Protein AF-A0A1G5V361-F1 (afdb_monomer_lite)

Radius of gyration: 27.5 Å; chains: 1; bounding box: 54×65×67 Å

Secondary structure (DSSP, 8-state):
-HHHHHHH-HHHHHHHHHTPPP-HHHHHHHHHS-GGGS-HHHHHHHHHHHHHHBGGG-SSS--BS---------------------------

pLDDT: mean 70.33, std 12.49, range [44.31, 86.44]

Sequence (92 aa):
MLYRVVQNHLEEFVRQFKRALSSRQVFEWQKMTRPETLTDIQRAARLFYLQHHAFAGKVTGQTFGTATTQTRSADSQLPRFGLEIRKRNPDT

Structure (mmCIF, N/CA/C/O backbone):
data_AF-A0A1G5V361-F1
#
_entry.id   AF-A0A1G5V361-F1
#
loop_
_atom_site.group_PDB
_atom_site.id
_atom_site.type_symbol
_atom_site.label_atom_id
_atom_site.label_alt_id
_atom_site.label_comp_id
_atom_site.label_asym_id
_atom_site.label_entity_id
_atom_site.label_seq_id
_atom_site.pdbx_PDB_ins_code
_atom_site.Cartn_x
_atom_site.Cartn_y
_atom_site.Cartn_z
_atom_site.occupancy
_atom_site.B_iso_or_equiv
_atom_site.auth_seq_id
_atom_site.auth_comp_id
_atom_site.auth_asym_id
_atom_site.auth_atom_id
_atom_site.pdbx_PDB_model_num
ATOM 1 N N . MET A 1 1 ? -12.423 -6.013 -0.819 1.00 58.69 1 MET A N 1
ATOM 2 C CA . MET A 1 1 ? -11.905 -5.588 0.503 1.00 58.69 1 MET A CA 1
ATOM 3 C C . MET A 1 1 ? -11.414 -4.142 0.472 1.00 58.69 1 MET A C 1
ATOM 5 O O . MET A 1 1 ? -12.057 -3.326 1.113 1.00 58.69 1 MET A O 1
ATOM 9 N N . LEU A 1 2 ? -10.399 -3.786 -0.333 1.00 66.88 2 LEU A N 1
ATOM 10 C CA . LEU A 1 2 ? -9.877 -2.406 -0.433 1.00 66.88 2 LEU A CA 1
ATOM 11 C C . LEU A 1 2 ? -10.961 -1.341 -0.704 1.00 66.88 2 LEU A C 1
ATOM 13 O O . LEU A 1 2 ? -11.084 -0.394 0.061 1.00 66.88 2 LEU A O 1
ATOM 17 N N . TYR A 1 3 ? -11.798 -1.531 -1.729 1.00 65.31 3 TYR A N 1
ATOM 18 C CA . TYR A 1 3 ? -12.820 -0.546 -2.121 1.00 65.31 3 TYR A CA 1
ATOM 19 C C . TYR A 1 3 ? -13.833 -0.198 -1.016 1.00 65.31 3 TYR A C 1
ATOM 21 O O . TYR A 1 3 ? -14.227 0.954 -0.893 1.00 65.31 3 TYR A O 1
ATOM 29 N N . ARG A 1 4 ? -14.218 -1.165 -0.173 1.00 72.56 4 ARG A N 1
ATOM 30 C CA . ARG A 1 4 ? -15.183 -0.938 0.921 1.00 72.56 4 ARG A CA 1
ATOM 31 C C . ARG A 1 4 ? -14.566 -0.130 2.063 1.00 72.56 4 ARG A C 1
ATOM 33 O O . ARG A 1 4 ? -15.220 0.715 2.656 1.00 72.56 4 ARG A O 1
ATOM 40 N N . VAL A 1 5 ? -13.290 -0.383 2.343 1.00 74.69 5 VAL A N 1
ATOM 41 C CA . VAL A 1 5 ? -12.524 0.336 3.366 1.00 74.69 5 VAL A CA 1
ATOM 42 C C . VAL A 1 5 ? -12.276 1.779 2.939 1.00 74.69 5 VAL A C 1
ATOM 44 O O . VAL A 1 5 ? -12.446 2.684 3.743 1.00 74.69 5 VAL A O 1
ATOM 47 N N . VAL A 1 6 ? -11.923 1.999 1.671 1.00 72.38 6 VAL A N 1
ATOM 48 C CA . VAL A 1 6 ? -11.698 3.346 1.129 1.00 72.38 6 VAL A CA 1
ATOM 49 C C . VAL A 1 6 ? -12.987 4.173 1.150 1.00 72.38 6 VAL A C 1
ATOM 51 O O . VAL A 1 6 ? -12.933 5.355 1.460 1.00 72.38 6 VAL A O 1
ATOM 54 N N . GLN A 1 7 ? -14.144 3.558 0.885 1.00 74.44 7 GLN A N 1
ATOM 55 C CA . GLN A 1 7 ? -15.438 4.248 0.940 1.00 74.44 7 GLN A CA 1
ATOM 56 C C . GLN A 1 7 ? -15.867 4.625 2.367 1.00 74.44 7 GLN A C 1
ATOM 58 O O . GLN A 1 7 ? -16.386 5.716 2.565 1.00 74.44 7 GLN A O 1
ATOM 63 N N . ASN A 1 8 ? -15.634 3.758 3.359 1.00 76.06 8 ASN A N 1
ATOM 64 C CA . ASN A 1 8 ? -16.111 3.982 4.731 1.00 76.06 8 ASN A CA 1
ATOM 65 C C . ASN A 1 8 ? -15.081 4.659 5.655 1.00 76.06 8 ASN A C 1
ATOM 67 O O . ASN A 1 8 ? -15.456 5.218 6.681 1.00 76.06 8 ASN A O 1
ATOM 71 N N . HIS A 1 9 ? -13.787 4.595 5.326 1.00 78.31 9 HIS A N 1
ATOM 72 C CA . HIS A 1 9 ? -12.685 5.016 6.201 1.00 78.31 9 HIS A CA 1
ATOM 73 C C . HIS A 1 9 ? -11.540 5.685 5.416 1.00 78.31 9 HIS A C 1
ATOM 75 O O . HIS A 1 9 ? -10.365 5.355 5.600 1.00 78.31 9 HIS A O 1
ATOM 81 N N . LEU A 1 10 ? -11.872 6.628 4.527 1.00 75.00 10 LEU A N 1
ATOM 82 C CA . LEU A 1 10 ? -10.889 7.334 3.693 1.00 75.00 10 LEU A CA 1
ATOM 83 C C . LEU A 1 10 ? -9.867 8.124 4.523 1.00 75.00 10 LEU A C 1
ATOM 85 O O . LEU A 1 10 ? -8.670 8.081 4.246 1.00 75.00 10 LEU A O 1
ATOM 89 N N . GLU A 1 11 ? -10.330 8.834 5.549 1.00 78.56 11 GLU A N 1
ATOM 90 C CA . GLU A 1 11 ? -9.495 9.732 6.352 1.00 78.56 11 GLU A CA 1
ATOM 91 C C . GLU A 1 11 ? -8.421 8.956 7.134 1.00 78.56 11 GLU A C 1
ATOM 93 O O . GLU A 1 11 ? -7.234 9.293 7.105 1.00 78.56 11 GLU A O 1
ATOM 98 N N . GLU A 1 12 ? -8.819 7.824 7.717 1.00 78.62 12 GLU A N 1
ATOM 99 C CA . GLU A 1 12 ? -7.929 6.929 8.454 1.00 78.62 12 GLU A CA 1
ATOM 100 C C . GLU A 1 12 ? -6.930 6.223 7.531 1.00 78.62 12 GLU A C 1
ATOM 102 O O . GLU A 1 12 ? -5.771 6.016 7.900 1.00 78.62 12 GLU A O 1
ATOM 107 N N . PHE A 1 13 ? -7.350 5.907 6.303 1.00 78.75 13 PHE A N 1
ATOM 108 C CA . PHE A 1 13 ? -6.484 5.352 5.270 1.00 78.75 13 PHE A CA 1
ATOM 109 C C . PHE A 1 13 ? -5.404 6.357 4.842 1.00 78.75 13 PHE A C 1
ATOM 111 O O . PHE A 1 13 ? -4.220 6.029 4.875 1.00 78.75 13 PHE A O 1
ATOM 118 N N . VAL A 1 14 ? -5.774 7.600 4.514 1.00 80.62 14 VAL A N 1
ATOM 119 C CA . VAL A 1 14 ? -4.825 8.649 4.089 1.00 80.62 14 VAL A CA 1
ATOM 120 C C . VAL A 1 14 ? -3.840 9.004 5.207 1.00 80.62 14 VAL A C 1
ATOM 122 O O . VAL A 1 14 ? -2.649 9.211 4.949 1.00 80.62 14 VAL A O 1
ATOM 125 N N . ARG A 1 15 ? -4.293 9.012 6.467 1.00 81.62 15 ARG A N 1
ATOM 126 C CA . ARG A 1 15 ? -3.430 9.318 7.617 1.00 81.62 15 ARG A CA 1
ATOM 127 C C . ARG A 1 15 ? -2.268 8.331 7.772 1.00 81.62 15 ARG A C 1
ATOM 129 O O . ARG A 1 15 ? -1.180 8.757 8.159 1.00 81.62 15 ARG A O 1
ATOM 136 N N . GLN A 1 16 ? -2.463 7.053 7.433 1.00 75.50 16 GLN A N 1
ATOM 137 C CA . GLN A 1 16 ? -1.396 6.040 7.460 1.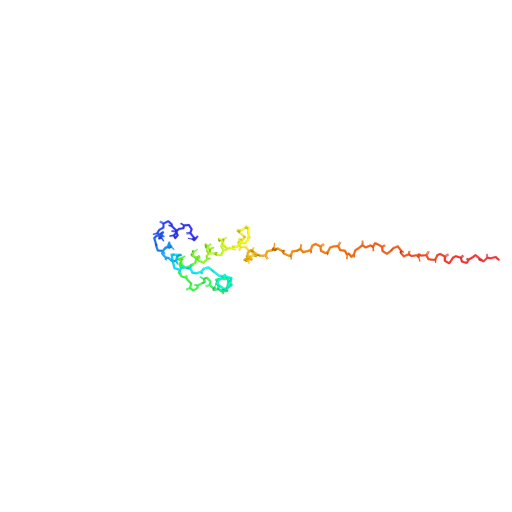00 75.50 16 GLN A CA 1
ATOM 138 C C . GLN A 1 16 ? -0.282 6.352 6.453 1.00 75.50 16 GLN A C 1
ATOM 140 O O . GLN A 1 16 ? 0.895 6.175 6.758 1.00 75.50 16 GLN A O 1
ATOM 145 N N . PHE A 1 17 ? -0.630 6.881 5.277 1.00 76.56 17 PHE A N 1
ATOM 146 C CA . PHE A 1 17 ? 0.347 7.197 4.231 1.00 76.56 17 PHE A CA 1
ATOM 147 C C . PHE A 1 17 ? 1.078 8.520 4.453 1.00 76.56 17 PHE A C 1
ATOM 149 O O . PHE A 1 17 ? 2.208 8.663 3.996 1.00 76.56 17 PHE A O 1
ATOM 156 N N . LYS A 1 18 ? 0.505 9.457 5.221 1.00 78.75 18 LYS A N 1
ATOM 157 C CA . LYS A 1 18 ? 1.137 10.756 5.518 1.00 78.75 18 LYS A CA 1
ATOM 158 C C . LYS A 1 18 ? 2.508 10.633 6.202 1.00 78.75 18 LYS A C 1
ATOM 160 O O . LYS A 1 18 ? 3.342 11.518 6.053 1.00 78.75 18 LYS A O 1
ATOM 165 N N . ARG A 1 19 ? 2.739 9.559 6.967 1.00 70.75 19 ARG A N 1
ATOM 166 C CA . ARG A 1 19 ? 4.018 9.274 7.654 1.00 70.75 19 ARG A CA 1
ATOM 167 C C . ARG A 1 19 ? 4.698 8.003 7.137 1.00 70.75 19 ARG A C 1
ATOM 169 O O . ARG A 1 19 ? 5.669 7.551 7.739 1.00 70.75 19 ARG A O 1
ATOM 176 N N . ALA A 1 20 ? 4.185 7.406 6.062 1.00 74.06 20 ALA A N 1
ATOM 177 C CA . ALA A 1 20 ? 4.727 6.164 5.538 1.00 74.06 20 ALA A CA 1
ATOM 178 C C . ALA A 1 20 ? 6.031 6.437 4.780 1.00 74.06 20 ALA A C 1
ATOM 180 O O . ALA A 1 20 ? 6.044 7.127 3.763 1.00 74.06 20 ALA A O 1
ATOM 181 N N . LEU A 1 21 ? 7.131 5.868 5.269 1.00 72.38 21 LEU A N 1
ATOM 182 C CA . LEU A 1 21 ? 8.406 5.858 4.558 1.00 72.38 21 LEU A CA 1
ATOM 183 C C . LEU A 1 21 ? 8.378 4.756 3.490 1.00 72.38 21 LEU A C 1
ATOM 185 O O . LEU A 1 21 ? 8.083 3.595 3.791 1.00 72.38 21 LEU A O 1
ATOM 189 N N . SER A 1 22 ? 8.680 5.106 2.238 1.00 74.31 22 SER A N 1
ATOM 190 C CA . SER A 1 22 ? 8.789 4.142 1.141 1.00 74.31 22 SER A CA 1
ATOM 191 C C . SER A 1 22 ? 10.232 3.652 0.982 1.00 74.31 22 SER A C 1
ATOM 193 O O . SER A 1 22 ? 11.168 4.438 0.879 1.00 74.31 22 SER A O 1
ATOM 195 N N . SER A 1 23 ? 10.440 2.331 1.006 1.00 79.81 23 SER A N 1
ATOM 196 C CA . SER A 1 23 ? 11.764 1.713 0.843 1.00 79.81 23 SER A CA 1
ATOM 197 C C . SER A 1 23 ?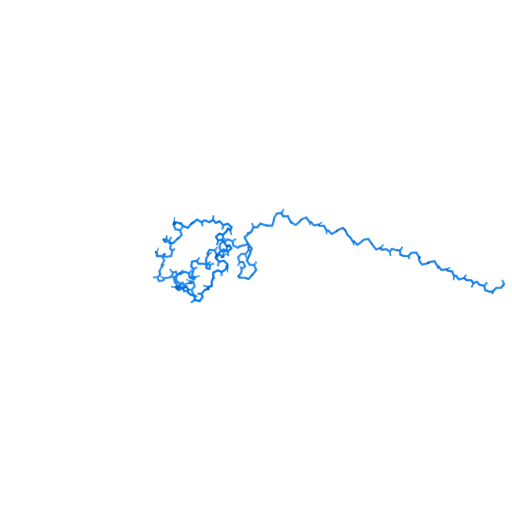 11.630 0.285 0.318 1.00 79.81 23 SER A C 1
ATOM 199 O O . SER A 1 23 ? 10.629 -0.385 0.575 1.00 79.81 23 SER A O 1
ATOM 201 N N . ARG A 1 24 ? 12.667 -0.216 -0.368 1.00 78.31 24 ARG A N 1
ATOM 202 C CA . ARG A 1 24 ? 12.750 -1.626 -0.794 1.00 78.31 24 ARG A CA 1
ATOM 203 C C . ARG A 1 24 ? 12.566 -2.595 0.365 1.00 78.31 24 ARG A C 1
ATOM 205 O O . ARG A 1 24 ? 11.874 -3.596 0.228 1.00 78.31 24 ARG A O 1
ATOM 212 N N . GLN A 1 25 ? 13.167 -2.288 1.509 1.00 81.31 25 GLN A N 1
ATOM 213 C CA . GLN A 1 25 ? 13.076 -3.148 2.685 1.00 81.31 25 GLN A CA 1
ATOM 214 C C . GLN A 1 25 ? 11.647 -3.180 3.242 1.00 81.31 25 GLN A C 1
ATOM 216 O O . GLN A 1 25 ? 11.150 -4.241 3.608 1.00 81.31 25 GLN A O 1
ATOM 221 N N . VAL A 1 26 ? 10.949 -2.040 3.209 1.00 84.12 26 VAL A N 1
ATOM 222 C CA . VAL A 1 26 ? 9.532 -1.946 3.590 1.00 84.12 26 VAL A CA 1
ATOM 223 C C . VAL A 1 26 ? 8.656 -2.734 2.616 1.00 84.12 26 VAL A C 1
ATOM 225 O O . VAL A 1 26 ? 7.730 -3.411 3.052 1.00 84.12 26 VAL A O 1
ATOM 228 N N . PHE A 1 27 ? 8.967 -2.723 1.319 1.00 84.06 27 PHE A N 1
ATOM 229 C CA . PHE A 1 27 ? 8.269 -3.544 0.327 1.00 84.06 27 PHE A CA 1
ATOM 230 C C . PHE A 1 27 ? 8.399 -5.047 0.614 1.00 84.06 27 PHE A C 1
ATOM 232 O O . PHE A 1 27 ? 7.392 -5.756 0.627 1.00 84.06 27 PHE A O 1
ATOM 239 N N . GLU A 1 28 ? 9.605 -5.526 0.924 1.00 83.75 28 GLU A N 1
ATOM 240 C CA . GLU A 1 28 ? 9.828 -6.929 1.295 1.00 83.75 28 GLU A CA 1
ATOM 241 C C . GLU A 1 28 ? 9.128 -7.299 2.612 1.00 83.75 28 GLU A C 1
ATOM 243 O O . GLU A 1 28 ? 8.463 -8.333 2.693 1.00 83.75 28 GLU A O 1
ATOM 248 N N . TRP A 1 29 ? 9.167 -6.428 3.623 1.00 85.81 29 TRP A N 1
ATOM 249 C CA . TRP A 1 29 ? 8.426 -6.642 4.870 1.00 85.81 29 TRP A CA 1
ATOM 250 C C . TRP A 1 29 ? 6.915 -6.704 4.656 1.00 85.81 29 TRP A C 1
ATOM 252 O O . TRP A 1 29 ? 6.247 -7.592 5.192 1.00 85.81 29 TRP A O 1
ATOM 262 N N . GLN A 1 30 ? 6.361 -5.813 3.831 1.00 85.94 30 GLN A N 1
ATOM 263 C CA . GLN A 1 30 ? 4.944 -5.851 3.479 1.00 85.94 30 GLN A CA 1
ATOM 264 C C . GLN A 1 30 ? 4.606 -7.149 2.739 1.00 85.94 30 GLN A C 1
ATOM 266 O O . GLN A 1 30 ? 3.575 -7.758 3.014 1.00 85.94 30 GLN A O 1
ATOM 271 N N . LYS A 1 31 ? 5.484 -7.646 1.868 1.00 83.25 31 LYS A N 1
ATOM 272 C CA . LYS A 1 31 ? 5.297 -8.926 1.174 1.00 83.25 31 LYS A CA 1
ATOM 273 C C . LYS A 1 31 ? 5.281 -10.121 2.138 1.00 83.25 31 LYS A C 1
ATOM 275 O O . LYS A 1 31 ? 4.400 -10.968 2.004 1.00 83.25 31 LYS A O 1
ATOM 280 N N . MET A 1 32 ? 6.168 -10.145 3.136 1.00 84.38 32 MET A N 1
ATOM 281 C CA . MET A 1 32 ? 6.249 -11.206 4.158 1.00 84.38 32 MET A CA 1
ATOM 282 C C . MET A 1 32 ? 5.122 -11.156 5.200 1.00 84.38 32 MET A C 1
ATOM 284 O O . MET A 1 32 ? 4.790 -12.177 5.802 1.00 84.38 32 MET A O 1
ATOM 288 N N . THR A 1 33 ? 4.534 -9.981 5.431 1.00 84.62 33 THR A N 1
ATOM 289 C CA . THR A 1 33 ? 3.494 -9.801 6.451 1.00 84.62 33 THR A CA 1
ATOM 290 C C . THR A 1 33 ? 2.239 -10.599 6.100 1.00 84.62 33 THR A C 1
ATOM 292 O O . THR A 1 33 ? 1.664 -10.434 5.018 1.00 84.62 33 THR A O 1
ATOM 295 N N . ARG A 1 34 ? 1.792 -11.446 7.035 1.00 80.75 34 ARG A N 1
ATOM 296 C CA . ARG A 1 34 ? 0.599 -12.284 6.869 1.00 80.75 34 ARG A CA 1
ATOM 297 C C . ARG A 1 34 ? -0.677 -11.438 6.964 1.00 80.75 34 ARG A C 1
ATOM 299 O O . ARG A 1 34 ? -0.821 -10.665 7.908 1.00 80.75 34 ARG A O 1
ATOM 306 N N . PRO A 1 35 ? -1.614 -11.562 6.008 1.00 77.50 35 PRO A N 1
ATOM 307 C CA . PRO A 1 35 ? -2.832 -10.759 5.984 1.00 77.50 35 PRO A CA 1
ATOM 308 C C . PRO A 1 35 ? -3.885 -11.198 7.016 1.00 77.50 35 PRO A C 1
ATOM 310 O O . PRO A 1 35 ? -4.772 -10.402 7.321 1.00 77.50 35 PRO A O 1
ATOM 313 N N . GLU A 1 36 ? -3.804 -12.422 7.554 1.00 80.44 36 GLU A N 1
ATOM 314 C CA . GLU A 1 36 ? -4.811 -12.969 8.482 1.00 80.44 36 GLU A CA 1
ATOM 315 C C . GLU A 1 36 ? -4.868 -12.234 9.830 1.00 80.44 36 GLU A C 1
ATOM 317 O O . GLU A 1 36 ? -5.924 -12.172 10.450 1.00 80.44 36 GLU A O 1
ATOM 322 N N . THR A 1 37 ? -3.752 -11.658 10.281 1.00 80.69 37 THR A N 1
ATOM 323 C CA . THR A 1 37 ? -3.645 -11.005 11.597 1.00 80.69 37 THR A CA 1
ATOM 324 C C . THR A 1 37 ? -3.963 -9.509 11.564 1.00 80.69 37 THR A C 1
ATOM 326 O O . THR A 1 37 ? -3.965 -8.854 12.603 1.00 80.69 37 THR A O 1
ATOM 329 N N . LEU A 1 38 ? -4.212 -8.950 10.377 1.00 80.94 38 LEU A N 1
ATOM 330 C CA . LEU A 1 38 ? -4.352 -7.513 10.159 1.00 80.94 38 LEU A CA 1
ATOM 331 C C . LEU A 1 38 ? -5.819 -7.087 10.065 1.00 80.94 38 LEU A C 1
ATOM 333 O O . LEU A 1 38 ? -6.666 -7.806 9.521 1.00 80.94 38 LEU A O 1
ATOM 337 N N . THR A 1 39 ? -6.102 -5.864 10.518 1.00 86.44 39 THR A N 1
ATOM 338 C CA . THR A 1 39 ? -7.420 -5.238 10.350 1.00 86.44 39 THR A CA 1
ATOM 339 C C . THR A 1 39 ? -7.709 -4.965 8.874 1.00 86.44 39 THR A C 1
ATOM 341 O O . THR A 1 39 ? -6.796 -4.881 8.047 1.00 86.44 39 THR A O 1
ATOM 344 N N . ASP A 1 40 ? -8.981 -4.791 8.516 1.00 84.06 40 ASP A N 1
ATOM 345 C CA . ASP A 1 40 ? -9.372 -4.523 7.125 1.00 84.06 40 ASP A CA 1
ATOM 346 C C . ASP A 1 40 ? -8.676 -3.271 6.556 1.00 84.06 40 ASP A C 1
ATOM 348 O O . ASP A 1 40 ? -8.255 -3.276 5.396 1.00 84.06 40 ASP A O 1
ATOM 352 N N . ILE A 1 41 ? -8.467 -2.240 7.388 1.00 82.62 41 ILE A N 1
ATOM 353 C CA . ILE A 1 41 ? -7.738 -1.008 7.037 1.00 82.62 41 ILE A CA 1
ATOM 354 C C . ILE A 1 41 ? -6.262 -1.291 6.753 1.00 82.62 41 ILE A C 1
ATOM 356 O O . ILE A 1 41 ? -5.715 -0.817 5.758 1.00 82.62 41 ILE A O 1
ATOM 360 N N . GLN A 1 42 ? -5.615 -2.108 7.580 1.00 82.69 42 GLN A N 1
ATOM 361 C CA . GLN A 1 42 ? -4.212 -2.474 7.386 1.00 82.69 42 GLN A CA 1
ATOM 362 C C . GLN A 1 42 ? -4.025 -3.373 6.160 1.00 82.69 42 GLN A C 1
ATOM 364 O O . GLN A 1 42 ? -3.088 -3.178 5.385 1.00 82.69 42 GLN A O 1
ATOM 369 N N . ARG A 1 43 ? -4.947 -4.317 5.928 1.00 82.75 43 ARG A N 1
ATOM 370 C CA . ARG A 1 43 ? -4.965 -5.144 4.713 1.00 82.75 43 ARG A CA 1
ATOM 371 C C . ARG A 1 43 ? -5.132 -4.295 3.457 1.00 82.75 43 ARG A C 1
ATOM 373 O O . ARG A 1 43 ? -4.437 -4.532 2.469 1.00 82.75 43 ARG A O 1
ATOM 380 N N . ALA A 1 44 ? -6.015 -3.300 3.501 1.00 84.69 44 ALA A N 1
ATOM 381 C CA . ALA A 1 44 ? -6.188 -2.324 2.433 1.00 84.69 44 ALA A CA 1
ATOM 382 C C . ALA A 1 44 ? -4.906 -1.512 2.186 1.00 84.69 44 ALA A C 1
ATOM 384 O O . ALA A 1 44 ? -4.447 -1.435 1.046 1.00 84.69 44 ALA A O 1
ATOM 385 N N . ALA A 1 45 ? -4.296 -0.965 3.240 1.00 85.31 45 ALA A N 1
ATOM 386 C CA . ALA A 1 45 ? -3.081 -0.163 3.130 1.00 85.31 45 ALA A CA 1
ATOM 387 C C . ALA A 1 45 ? -1.905 -0.963 2.548 1.00 85.31 45 ALA A C 1
ATOM 389 O O . ALA A 1 45 ? -1.225 -0.499 1.634 1.00 85.31 45 ALA A O 1
ATOM 390 N N . ARG A 1 46 ? -1.720 -2.204 3.009 1.00 84.25 46 ARG A N 1
ATOM 391 C CA . ARG A 1 46 ? -0.724 -3.143 2.479 1.00 84.25 46 ARG A CA 1
ATOM 392 C C . ARG A 1 46 ? -0.939 -3.431 0.996 1.00 84.25 46 ARG A C 1
ATOM 394 O O . ARG A 1 46 ? 0.008 -3.358 0.218 1.00 84.25 46 ARG A O 1
ATOM 401 N N . LEU A 1 47 ? -2.171 -3.767 0.601 1.00 82.75 47 LEU A N 1
ATOM 402 C CA . LEU A 1 47 ? -2.497 -4.060 -0.796 1.00 82.75 47 LEU A CA 1
ATOM 403 C C . LEU A 1 47 ? -2.203 -2.846 -1.683 1.00 82.75 47 LEU A C 1
ATOM 405 O O . LEU A 1 47 ? -1.578 -2.998 -2.725 1.00 82.75 47 LEU A O 1
ATOM 409 N N . PHE A 1 48 ? -2.614 -1.654 -1.251 1.00 83.50 48 PHE A N 1
ATOM 410 C CA . PHE A 1 48 ? -2.357 -0.412 -1.973 1.00 83.50 48 PHE A CA 1
ATOM 411 C C . PHE A 1 48 ? -0.858 -0.134 -2.117 1.00 83.50 48 PHE A C 1
ATOM 413 O O . PHE A 1 48 ? -0.398 0.140 -3.220 1.00 83.50 48 PHE A O 1
ATOM 420 N N . TYR A 1 49 ? -0.085 -0.280 -1.038 1.00 84.62 49 TYR A N 1
ATOM 421 C CA . TYR A 1 49 ? 1.364 -0.084 -1.055 1.00 84.62 49 TYR A CA 1
ATOM 422 C C . TYR A 1 49 ? 2.067 -1.044 -2.026 1.00 84.62 49 TYR A C 1
ATOM 424 O O . TYR A 1 49 ? 2.892 -0.627 -2.837 1.00 84.62 49 TYR A O 1
ATOM 432 N N . LEU A 1 50 ? 1.708 -2.330 -1.982 1.00 84.12 50 LEU A N 1
ATOM 433 C CA . LEU A 1 50 ? 2.266 -3.339 -2.879 1.00 84.12 50 LEU A CA 1
ATOM 434 C C . LEU A 1 50 ? 1.881 -3.078 -4.339 1.00 84.12 50 LEU A C 1
ATOM 436 O O . LEU A 1 50 ? 2.737 -3.177 -5.206 1.00 84.12 50 LEU A O 1
ATOM 440 N N . GLN A 1 51 ? 0.629 -2.705 -4.616 1.00 83.69 51 GLN A N 1
ATOM 441 C CA . GLN A 1 51 ? 0.171 -2.381 -5.972 1.00 83.69 51 GLN A CA 1
ATOM 442 C C . GLN A 1 51 ? 0.835 -1.121 -6.534 1.00 83.69 51 GLN A C 1
ATOM 444 O O . GLN A 1 51 ? 1.226 -1.106 -7.696 1.00 83.69 51 GLN A O 1
ATOM 449 N N . HIS A 1 52 ? 0.996 -0.085 -5.711 1.00 83.19 52 HIS A N 1
ATOM 450 C CA . HIS A 1 52 ? 1.598 1.181 -6.122 1.00 83.19 52 HIS A CA 1
ATOM 451 C C . HIS A 1 52 ? 3.099 1.049 -6.430 1.00 83.19 52 HIS A C 1
ATOM 453 O O . HIS A 1 52 ? 3.605 1.720 -7.326 1.00 83.19 52 HIS A O 1
ATOM 459 N N . HIS A 1 53 ? 3.809 0.168 -5.718 1.00 80.19 53 HIS A N 1
ATOM 460 C CA . HIS A 1 53 ? 5.250 -0.050 -5.896 1.00 80.19 53 HIS A CA 1
ATOM 461 C C . HIS A 1 53 ? 5.613 -1.276 -6.756 1.00 80.19 53 HIS A C 1
ATOM 463 O O . HIS A 1 53 ? 6.788 -1.462 -7.088 1.00 80.19 53 HIS A O 1
ATOM 469 N N . ALA A 1 54 ? 4.645 -2.120 -7.126 1.00 79.25 54 ALA A N 1
ATOM 470 C CA . ALA A 1 54 ? 4.878 -3.272 -7.992 1.00 79.25 54 ALA A CA 1
ATOM 471 C C . ALA A 1 54 ? 4.991 -2.866 -9.466 1.00 79.25 54 ALA A C 1
ATOM 473 O O . ALA A 1 54 ? 4.181 -2.106 -10.001 1.00 79.25 54 ALA A O 1
ATOM 474 N N . PHE A 1 55 ? 5.959 -3.458 -10.162 1.00 71.81 55 PHE A N 1
ATOM 475 C CA . PHE A 1 55 ? 6.095 -3.291 -11.604 1.00 71.81 55 PHE A CA 1
ATOM 476 C C . PHE A 1 55 ? 4.858 -3.826 -12.348 1.00 71.81 55 PHE A C 1
ATOM 478 O O . PHE A 1 55 ? 4.450 -4.975 -12.157 1.00 71.81 55 PHE A O 1
ATOM 485 N N . ALA A 1 56 ? 4.276 -2.989 -13.212 1.00 72.81 56 ALA A N 1
ATOM 486 C CA . ALA A 1 56 ? 3.083 -3.283 -14.012 1.00 72.81 56 ALA A CA 1
ATOM 487 C C . ALA A 1 56 ? 1.817 -3.662 -13.208 1.00 72.81 56 ALA A C 1
ATOM 489 O O . ALA A 1 56 ? 0.941 -4.334 -13.749 1.00 72.81 56 ALA A O 1
ATOM 490 N N . GLY A 1 57 ? 1.710 -3.267 -11.929 1.00 66.56 57 GLY A N 1
ATOM 491 C CA . GLY A 1 57 ? 0.494 -3.489 -11.127 1.00 66.56 57 GLY A CA 1
ATOM 492 C C . GLY A 1 57 ? 0.112 -4.967 -10.973 1.00 66.56 57 GLY A C 1
ATOM 493 O O . GLY A 1 57 ? -1.063 -5.319 -10.877 1.00 66.56 57 GLY A O 1
ATOM 494 N N . LYS A 1 58 ? 1.097 -5.873 -11.020 1.00 70.44 58 LYS A N 1
ATOM 495 C CA . LYS A 1 58 ? 0.833 -7.313 -10.950 1.00 70.44 58 LYS A CA 1
ATOM 496 C C . LYS A 1 58 ? 0.394 -7.707 -9.542 1.00 70.44 58 LYS A C 1
ATOM 498 O O . LYS A 1 58 ? 1.071 -7.415 -8.563 1.00 70.44 58 LYS A O 1
ATOM 503 N N . VAL A 1 59 ? -0.724 -8.425 -9.424 1.00 65.94 59 VAL A N 1
ATOM 504 C CA . VAL A 1 59 ? -1.214 -8.967 -8.139 1.00 65.94 59 VAL A CA 1
ATOM 505 C C . VAL A 1 59 ? -0.398 -10.185 -7.696 1.00 65.94 59 VAL A C 1
ATOM 507 O O . VAL A 1 59 ? -0.208 -10.397 -6.502 1.00 65.94 59 VAL A O 1
ATOM 510 N N . THR A 1 60 ? 0.167 -10.937 -8.638 1.00 62.97 60 THR A N 1
ATOM 511 C CA . THR A 1 60 ? 1.036 -12.097 -8.400 1.00 62.97 60 THR A CA 1
ATOM 512 C C . THR A 1 60 ? 2.401 -11.869 -9.056 1.00 62.97 60 THR A C 1
ATOM 514 O O . THR A 1 60 ? 2.491 -11.298 -10.140 1.00 62.97 60 THR A O 1
ATOM 517 N N . GLY A 1 61 ? 3.491 -12.260 -8.387 1.00 65.75 61 GLY A N 1
ATOM 518 C CA . GLY A 1 61 ? 4.851 -12.002 -8.893 1.00 65.75 61 GLY A CA 1
ATOM 519 C C . GLY A 1 61 ? 5.303 -10.541 -8.764 1.00 65.75 61 GLY A C 1
ATOM 520 O O . GLY A 1 61 ? 6.005 -10.030 -9.630 1.00 65.75 61 GLY A O 1
ATOM 521 N N . GLN A 1 62 ? 4.886 -9.866 -7.689 1.00 67.31 62 GLN A N 1
ATOM 522 C CA . GLN A 1 62 ? 5.240 -8.475 -7.395 1.00 67.31 62 GLN A CA 1
ATOM 523 C C . GLN A 1 62 ? 6.757 -8.320 -7.203 1.00 67.31 62 GLN A C 1
ATOM 525 O O . GLN A 1 62 ? 7.346 -8.908 -6.284 1.00 67.31 62 GLN A O 1
ATOM 530 N N . THR A 1 63 ? 7.367 -7.507 -8.061 1.00 64.25 63 THR A N 1
ATOM 531 C CA . THR A 1 63 ? 8.760 -7.064 -7.976 1.00 64.25 63 THR A CA 1
ATOM 532 C C . THR A 1 63 ? 8.796 -5.550 -7.793 1.00 64.25 63 THR A C 1
ATOM 534 O O . THR A 1 63 ? 8.088 -4.817 -8.488 1.00 64.25 63 THR A O 1
ATOM 537 N N . PHE A 1 64 ? 9.618 -5.079 -6.851 1.00 61.94 64 PHE A N 1
ATOM 538 C CA . PHE A 1 64 ? 9.942 -3.660 -6.721 1.00 61.94 64 PHE A CA 1
ATOM 539 C C . PHE A 1 64 ? 10.727 -3.279 -7.976 1.00 61.94 64 PHE A C 1
ATOM 541 O O . PHE A 1 64 ? 11.838 -3.774 -8.160 1.00 61.94 64 PHE A O 1
ATOM 548 N N . GLY A 1 65 ? 10.104 -2.530 -8.888 1.00 61.62 65 GLY A N 1
ATOM 549 C CA . GLY A 1 65 ? 10.553 -2.376 -10.272 1.00 61.62 65 GLY A CA 1
ATOM 550 C C . GLY A 1 65 ? 12.011 -1.949 -10.405 1.00 61.62 65 GLY A C 1
ATOM 551 O O . GLY A 1 65 ? 12.313 -0.766 -10.438 1.00 61.62 65 GLY A O 1
ATOM 552 N N . THR A 1 66 ? 12.914 -2.918 -10.533 1.00 54.38 66 THR A N 1
ATOM 553 C CA . THR A 1 66 ? 14.280 -2.720 -11.011 1.00 54.38 66 THR A CA 1
ATOM 554 C C . THR A 1 66 ? 14.620 -3.829 -11.974 1.00 54.38 66 THR A C 1
ATOM 556 O O . THR A 1 66 ? 15.194 -4.852 -11.608 1.00 54.38 66 THR A O 1
ATOM 559 N N . ALA A 1 67 ? 14.230 -3.621 -13.220 1.00 50.31 67 ALA A N 1
ATOM 560 C CA . ALA A 1 67 ? 14.739 -4.386 -14.337 1.00 50.31 67 ALA A CA 1
ATOM 561 C C . ALA A 1 67 ? 15.393 -3.401 -15.312 1.00 50.31 67 ALA A C 1
ATOM 563 O O . ALA A 1 67 ? 14.791 -3.018 -16.306 1.00 50.31 67 ALA A O 1
ATOM 564 N N . THR A 1 68 ? 16.626 -2.990 -15.000 1.00 45.53 68 THR A N 1
ATOM 565 C CA . THR A 1 68 ? 17.524 -2.307 -15.956 1.00 45.53 68 THR A CA 1
ATOM 566 C C . THR A 1 68 ? 18.716 -3.193 -16.330 1.00 45.53 68 THR A C 1
ATOM 568 O O . THR A 1 68 ? 19.683 -2.746 -16.932 1.00 45.53 68 THR A O 1
ATOM 571 N N . THR A 1 69 ? 18.675 -4.491 -16.031 1.00 50.72 69 THR A N 1
ATOM 572 C CA . THR A 1 69 ? 19.724 -5.409 -16.493 1.00 50.72 69 THR A CA 1
ATOM 573 C C . THR A 1 69 ? 19.117 -6.755 -16.838 1.00 50.72 69 THR A C 1
ATOM 575 O O . THR A 1 69 ? 19.259 -7.738 -16.123 1.00 50.72 69 THR A O 1
ATOM 578 N N . GLN A 1 70 ? 18.407 -6.803 -17.958 1.00 44.31 70 GLN A N 1
ATOM 579 C CA . GLN A 1 70 ? 18.463 -8.003 -18.777 1.00 44.31 70 GLN A CA 1
ATOM 580 C C . GLN A 1 70 ? 19.330 -7.658 -19.979 1.00 44.31 70 GLN A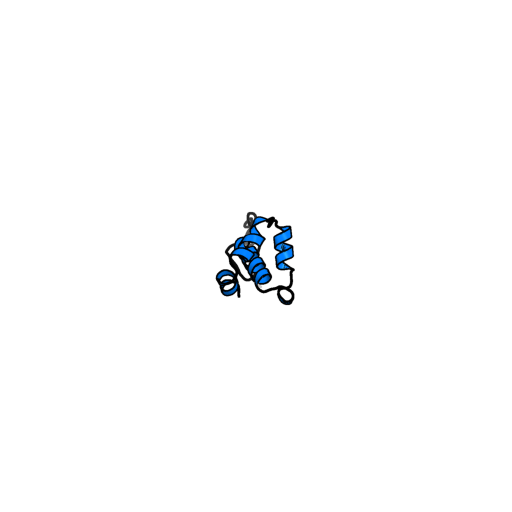 C 1
ATOM 582 O O . GLN A 1 70 ? 18.846 -7.197 -21.009 1.00 44.31 70 GLN A O 1
ATOM 587 N N . THR A 1 71 ? 20.641 -7.839 -19.815 1.00 48.16 71 THR A N 1
ATOM 588 C CA . THR A 1 71 ? 21.520 -8.042 -20.963 1.00 48.16 71 THR A CA 1
ATOM 589 C C . THR A 1 71 ? 20.993 -9.274 -21.683 1.00 48.16 71 THR A C 1
ATOM 591 O O . THR A 1 71 ? 20.956 -10.364 -21.115 1.00 48.16 71 THR A O 1
ATOM 594 N N . ARG A 1 72 ? 20.531 -9.098 -22.919 1.00 51.47 72 ARG A N 1
ATOM 595 C CA . ARG A 1 72 ? 20.097 -10.191 -23.785 1.00 51.47 72 ARG A CA 1
ATOM 596 C C . ARG A 1 72 ? 21.329 -10.998 -24.203 1.00 51.47 72 ARG A C 1
ATOM 598 O O . ARG A 1 72 ? 21.854 -10.798 -25.290 1.00 51.47 72 ARG A O 1
ATOM 605 N N . SER A 1 73 ? 21.815 -11.892 -23.349 1.00 60.22 73 SER A N 1
ATOM 606 C CA . SER A 1 73 ? 22.823 -12.879 -23.738 1.00 60.22 73 SER A CA 1
ATOM 607 C C . SER A 1 73 ? 22.112 -14.073 -24.369 1.00 60.22 73 SER A C 1
ATOM 609 O O . SER A 1 73 ? 21.846 -15.079 -23.715 1.00 60.22 73 SER A O 1
ATOM 611 N N . ALA A 1 74 ? 21.749 -13.931 -25.639 1.00 55.28 74 ALA A N 1
ATOM 612 C CA . ALA A 1 74 ? 21.436 -15.066 -26.494 1.00 55.28 74 ALA A CA 1
ATOM 613 C C . ALA A 1 74 ? 22.560 -15.189 -27.524 1.00 55.28 74 ALA A C 1
ATOM 615 O O . ALA A 1 74 ? 22.378 -14.876 -28.694 1.00 55.28 74 ALA A O 1
ATOM 616 N N . ASP A 1 75 ? 23.728 -15.601 -27.038 1.00 57.59 75 ASP A N 1
ATOM 617 C CA . ASP A 1 75 ? 24.863 -16.009 -27.855 1.00 57.59 75 ASP A CA 1
ATOM 618 C C . ASP A 1 75 ? 25.275 -17.409 -27.386 1.00 57.59 75 ASP A C 1
ATOM 620 O O . ASP A 1 75 ? 26.088 -17.560 -26.479 1.00 57.59 75 ASP A O 1
ATOM 624 N N . SER A 1 76 ? 24.584 -18.444 -27.883 1.00 59.88 76 SER A N 1
ATOM 625 C CA . SER A 1 76 ? 24.987 -19.848 -27.676 1.00 59.88 76 SER A CA 1
ATOM 626 C C . SER A 1 76 ? 24.242 -20.874 -28.540 1.00 59.88 76 SER A C 1
ATOM 628 O O . SER A 1 76 ? 24.075 -22.008 -28.105 1.00 59.88 76 SER A O 1
ATOM 630 N N . GLN A 1 77 ? 23.812 -20.554 -29.765 1.00 59.38 77 GLN A N 1
ATOM 631 C CA . GLN A 1 77 ? 23.355 -21.586 -30.714 1.00 59.38 77 GLN A CA 1
ATOM 632 C C . GLN A 1 77 ? 23.886 -21.303 -32.128 1.00 59.38 77 GLN A C 1
ATOM 634 O O . GLN A 1 77 ? 23.132 -20.983 -33.042 1.00 59.38 77 GLN A O 1
ATOM 639 N N . LEU A 1 78 ? 25.203 -21.434 -32.316 1.00 60.59 78 LEU A N 1
ATOM 640 C CA . LEU A 1 78 ? 25.744 -21.771 -33.635 1.00 60.59 78 LEU A CA 1
ATOM 641 C C . LEU A 1 78 ? 25.526 -23.279 -33.846 1.00 60.59 78 LEU A C 1
ATOM 643 O O . LEU A 1 78 ? 25.977 -24.067 -33.007 1.00 60.59 78 LEU A O 1
ATOM 647 N N . PRO A 1 79 ? 24.839 -23.715 -34.917 1.00 52.75 79 PRO A N 1
ATOM 648 C CA . PRO A 1 79 ? 24.667 -25.133 -35.189 1.00 52.75 79 PRO A CA 1
ATOM 649 C C . PRO A 1 79 ? 26.041 -25.752 -35.456 1.00 52.75 79 PRO A C 1
ATOM 651 O O . PRO A 1 79 ? 26.764 -25.339 -36.364 1.00 52.75 79 PRO A O 1
ATOM 654 N N . ARG A 1 80 ? 26.414 -26.753 -34.652 1.00 56.22 80 ARG A N 1
ATOM 655 C CA . ARG A 1 80 ? 27.564 -27.613 -34.934 1.00 56.22 80 ARG A CA 1
ATOM 656 C C . ARG A 1 80 ? 27.254 -28.393 -36.211 1.00 56.22 80 ARG A C 1
ATOM 658 O O . ARG A 1 80 ? 26.626 -29.445 -36.144 1.00 56.22 80 ARG A O 1
ATOM 665 N N . PHE A 1 81 ? 27.684 -27.880 -37.363 1.00 56.38 81 PHE A N 1
ATOM 666 C CA . PHE A 1 81 ? 27.829 -28.678 -38.579 1.00 56.38 81 PHE A CA 1
ATOM 667 C C . PHE A 1 81 ? 28.898 -29.743 -38.301 1.00 56.38 81 PHE A C 1
ATOM 669 O O . PHE A 1 81 ? 30.096 -29.529 -38.478 1.00 56.38 81 PHE A O 1
ATOM 676 N N . GLY A 1 82 ? 28.441 -30.867 -37.747 1.00 48.38 82 GLY A N 1
ATOM 677 C CA . GLY A 1 82 ? 29.219 -32.075 -37.553 1.00 48.38 82 GLY A CA 1
ATOM 678 C C . GLY A 1 82 ? 29.608 -32.624 -38.915 1.00 48.38 82 GLY A C 1
ATOM 679 O O . GLY A 1 82 ? 28.764 -33.029 -39.706 1.00 48.38 82 GLY A O 1
ATOM 680 N N . LEU A 1 83 ? 30.906 -32.580 -39.178 1.00 58.06 83 LEU A N 1
ATOM 681 C CA . LEU A 1 83 ? 31.577 -33.185 -40.311 1.00 58.06 83 LEU A CA 1
ATOM 682 C C . LEU A 1 83 ? 31.372 -34.711 -40.248 1.00 58.06 83 LEU A C 1
ATOM 684 O O . LEU A 1 83 ? 32.139 -35.415 -39.592 1.00 58.06 83 LEU A O 1
ATOM 688 N N . GLU A 1 84 ? 30.322 -35.237 -40.880 1.00 55.59 84 GLU A N 1
ATOM 689 C CA . GLU A 1 84 ? 30.141 -36.684 -41.008 1.00 55.59 84 GLU A CA 1
ATOM 690 C C . GLU A 1 84 ? 31.075 -37.200 -42.111 1.00 55.59 84 GLU A C 1
ATOM 692 O O . GLU A 1 84 ? 30.811 -37.131 -43.314 1.00 55.59 84 GLU A O 1
ATOM 697 N N . ILE A 1 85 ? 32.244 -37.662 -41.670 1.00 57.53 85 ILE A N 1
ATOM 698 C CA . ILE A 1 85 ? 33.254 -38.321 -42.489 1.00 57.53 85 ILE A CA 1
ATOM 699 C C . ILE A 1 85 ? 32.659 -39.629 -43.018 1.00 57.53 85 ILE A C 1
ATOM 701 O O . ILE A 1 85 ? 32.665 -40.663 -42.352 1.00 57.53 85 ILE A O 1
ATOM 705 N N . ARG A 1 86 ? 32.158 -39.59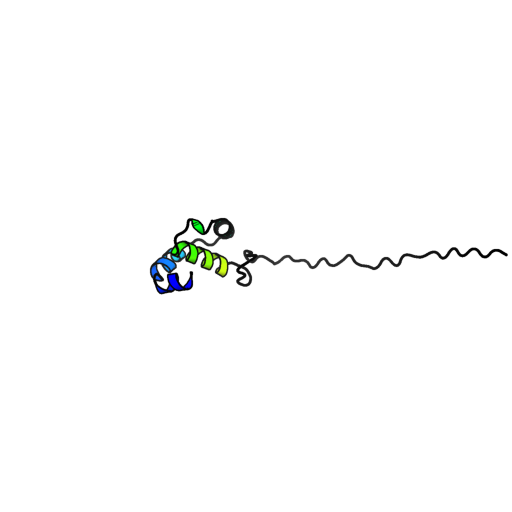1 -44.255 1.00 53.16 86 ARG A N 1
ATOM 706 C CA . ARG A 1 86 ? 31.750 -40.769 -45.028 1.00 53.16 86 ARG A CA 1
ATOM 70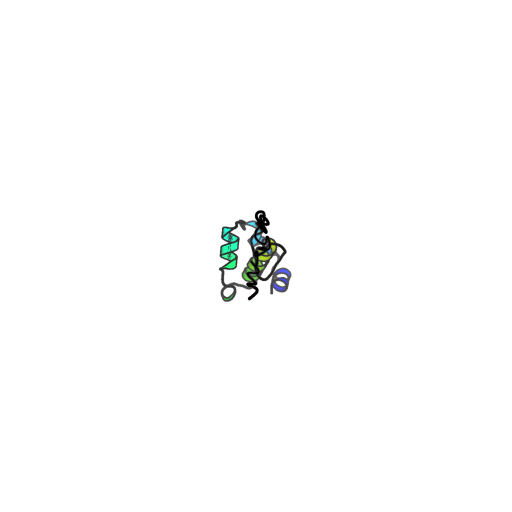7 C C . ARG A 1 86 ? 32.987 -41.602 -45.391 1.00 53.16 86 ARG A C 1
ATOM 709 O O . ARG A 1 86 ? 33.488 -41.534 -46.510 1.00 53.16 86 ARG A O 1
ATOM 716 N N . LYS A 1 87 ? 33.473 -42.428 -44.462 1.00 60.78 87 LYS A N 1
ATOM 717 C CA . LYS A 1 87 ? 34.337 -43.576 -44.782 1.00 60.78 87 LYS A CA 1
ATOM 718 C C . LYS A 1 87 ? 33.467 -44.653 -45.437 1.00 60.78 87 LYS A C 1
ATOM 720 O O . LYS A 1 87 ? 32.953 -45.543 -44.772 1.00 60.78 87 LY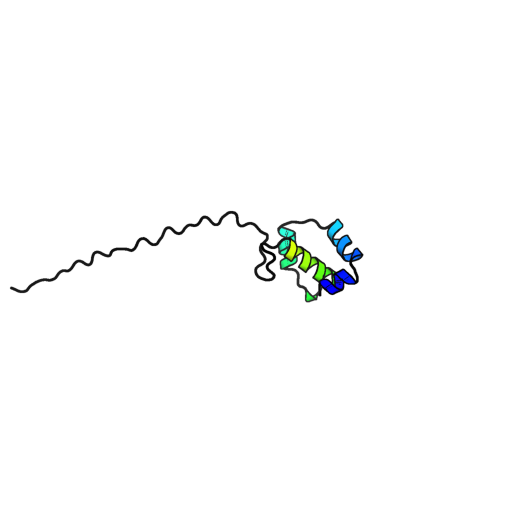S A O 1
ATOM 725 N N . ARG A 1 88 ? 33.276 -44.549 -46.753 1.00 47.91 88 ARG A N 1
ATOM 726 C CA . ARG A 1 88 ? 32.814 -45.666 -47.585 1.00 47.91 88 ARG A CA 1
ATOM 727 C C . ARG A 1 88 ? 34.055 -46.304 -48.209 1.00 47.91 88 ARG A C 1
ATOM 729 O O . ARG A 1 88 ? 34.595 -45.761 -49.164 1.00 47.91 88 ARG A O 1
ATOM 736 N N . ASN A 1 89 ? 34.516 -47.403 -47.617 1.00 54.62 89 ASN A N 1
ATOM 737 C CA . ASN A 1 89 ? 35.418 -48.354 -48.263 1.00 54.62 89 ASN A CA 1
ATOM 738 C C . ASN A 1 89 ? 34.651 -49.028 -49.416 1.00 54.62 89 ASN A C 1
ATOM 740 O O . ASN A 1 89 ? 33.550 -49.518 -49.152 1.00 54.62 89 ASN A O 1
ATOM 744 N N . PRO A 1 90 ? 35.145 -49.034 -50.662 1.00 59.03 90 PRO A N 1
ATOM 745 C CA . PRO A 1 90 ? 34.668 -49.962 -51.670 1.00 59.03 90 PRO A CA 1
ATOM 746 C C . PRO A 1 90 ? 35.617 -51.163 -51.734 1.00 59.03 90 PRO A C 1
ATOM 748 O O . PRO A 1 90 ? 36.803 -51.007 -52.008 1.00 59.03 90 PRO A O 1
ATOM 751 N N . ASP A 1 91 ? 35.081 -52.355 -51.487 1.00 48.12 91 ASP A N 1
ATOM 752 C CA . ASP A 1 91 ? 35.724 -53.601 -51.889 1.00 48.12 91 ASP A CA 1
ATOM 753 C C . ASP A 1 91 ? 35.794 -53.642 -53.425 1.00 48.12 91 ASP A C 1
ATOM 755 O O . ASP A 1 91 ? 34.765 -53.777 -54.091 1.00 48.12 91 ASP A O 1
ATOM 759 N N . THR A 1 92 ? 36.991 -53.469 -53.988 1.00 48.22 92 THR A N 1
ATOM 760 C CA . THR A 1 92 ? 37.498 -54.095 -55.227 1.00 48.22 92 THR A CA 1
ATOM 761 C C . THR A 1 92 ? 39.019 -54.011 -55.209 1.00 48.22 92 THR A C 1
ATOM 763 O O . THR A 1 92 ? 39.534 -52.896 -54.964 1.00 48.22 92 THR A O 1
#

Foldseek 3Di:
DLVVCCVPPVPVLVVVVVPDDDDPVVLVVLVPDDPPVDDPSVNNSSLVNQQVQFDPSDPPPGDRDDDPDPPPPPDDDDDPPPPPPPPDDDDD